Protein AF-A0A2G4SG31-F1 (afdb_monomer)

Organism: NCBI:txid1340429

Foldseek 3Di:
DPCQQPDKDKDKDKDFPLVDDDDDDDDPPDDDDDDRDPDGGDIDIDIWMAGPVGTDD

Nearest PDB structures (foldseek):
  4r79-assembly1_B  TM=6.080E-01  e=9.799E-01  Drosophila mauritiana
  4u7b-assembly2_G-2  TM=6.146E-01  e=2.104E+00  Drosophila mauritiana

pLDDT: mean 79.89, std 9.13, range [56.38, 91.44]

Structure (mmCIF, N/CA/C/O backbone)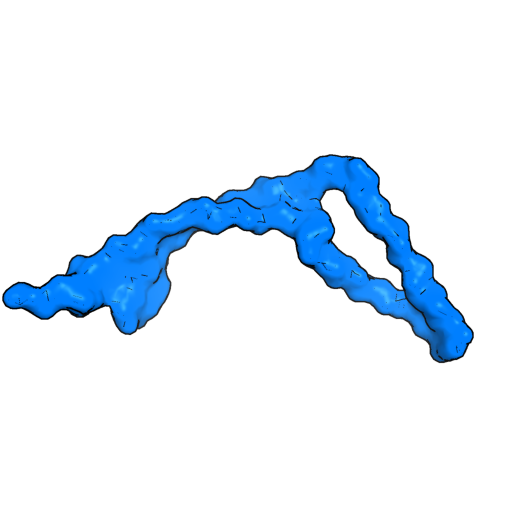:
data_AF-A0A2G4SG31-F1
#
_entry.id   AF-A0A2G4SG31-F1
#
loop_
_atom_site.group_PDB
_atom_site.id
_atom_site.type_symbol
_atom_site.label_atom_id
_atom_site.label_alt_id
_atom_site.label_comp_id
_atom_site.label_asym_id
_atom_site.label_entity_id
_atom_site.label_seq_id
_atom_site.pdbx_PDB_ins_code
_atom_site.Cartn_x
_atom_site.Cartn_y
_atom_site.Cartn_z
_atom_site.occupancy
_atom_site.B_iso_or_equiv
_atom_site.auth_seq_id
_atom_site.auth_comp_id
_atom_site.auth_asym_id
_atom_site.auth_atom_id
_atom_site.pdbx_PDB_model_num
ATOM 1 N N . VAL A 1 1 ? 16.936 3.617 -27.112 1.00 56.38 1 VAL A N 1
ATOM 2 C CA . VAL A 1 1 ? 16.792 2.765 -25.911 1.00 56.38 1 VAL A CA 1
ATOM 3 C C . VAL A 1 1 ? 15.370 2.946 -25.422 1.00 56.38 1 VAL A C 1
ATOM 5 O O . VAL A 1 1 ? 14.965 4.086 -25.239 1.00 56.38 1 VAL A O 1
ATOM 8 N N . ASP A 1 2 ? 14.588 1.872 -25.337 1.00 67.38 2 ASP A N 1
ATOM 9 C CA . ASP A 1 2 ? 13.189 1.940 -24.897 1.00 67.38 2 ASP A CA 1
ATOM 10 C C . ASP A 1 2 ? 13.161 1.934 -23.362 1.00 67.38 2 ASP A C 1
ATOM 12 O O . ASP A 1 2 ? 13.067 0.885 -22.728 1.00 67.38 2 ASP A O 1
ATOM 16 N N . PHE A 1 3 ? 13.380 3.109 -22.763 1.00 61.25 3 PHE A N 1
ATOM 17 C CA . PHE A 1 3 ? 13.552 3.257 -21.313 1.00 61.25 3 PHE A CA 1
ATOM 18 C C . PHE A 1 3 ? 12.363 2.709 -20.534 1.00 61.25 3 PHE A C 1
ATOM 20 O O . PHE A 1 3 ? 12.539 2.115 -19.478 1.00 61.25 3 PHE A O 1
ATOM 27 N N . GLN A 1 4 ? 11.159 2.839 -21.086 1.00 67.75 4 GLN A N 1
ATOM 28 C CA . GLN A 1 4 ? 9.951 2.435 -20.392 1.00 67.75 4 GLN A CA 1
ATOM 29 C C . GLN A 1 4 ? 9.909 0.925 -20.150 1.00 67.75 4 GLN A C 1
ATOM 31 O O . GLN A 1 4 ? 9.403 0.534 -19.113 1.00 67.75 4 GLN A O 1
ATOM 36 N N . LYS A 1 5 ? 10.490 0.093 -21.030 1.00 73.12 5 LYS A N 1
ATOM 37 C CA . LYS A 1 5 ? 10.486 -1.379 -20.907 1.00 73.12 5 LYS A CA 1
ATOM 38 C C . LYS A 1 5 ? 11.516 -1.946 -19.931 1.00 73.12 5 LYS A C 1
ATOM 40 O O . LYS A 1 5 ? 11.307 -3.042 -19.432 1.00 73.12 5 LYS A O 1
ATOM 45 N N . ASN A 1 6 ? 12.598 -1.220 -19.660 1.00 77.38 6 ASN A N 1
ATOM 46 C CA . ASN A 1 6 ? 13.705 -1.705 -18.825 1.00 77.38 6 ASN A CA 1
ATOM 47 C C . ASN A 1 6 ? 13.792 -0.987 -17.469 1.00 77.38 6 ASN A C 1
ATOM 49 O O . ASN A 1 6 ? 14.779 -1.145 -16.756 1.00 77.38 6 ASN A O 1
ATOM 53 N N . CYS A 1 7 ? 12.801 -0.161 -17.129 1.00 83.75 7 CYS A N 1
ATOM 54 C CA . CYS A 1 7 ? 12.742 0.501 -15.834 1.00 83.75 7 CYS A CA 1
ATOM 55 C C . CYS A 1 7 ? 12.051 -0.382 -14.791 1.00 83.75 7 CYS A C 1
ATOM 57 O O . CYS A 1 7 ? 10.964 -0.916 -15.018 1.00 83.75 7 CYS A O 1
ATOM 59 N N . GLU A 1 8 ? 12.671 -0.444 -13.620 1.00 85.44 8 GLU A N 1
ATOM 60 C CA . GLU A 1 8 ? 12.130 -1.048 -12.409 1.00 85.44 8 GLU A CA 1
ATOM 61 C C . GLU A 1 8 ? 11.913 0.061 -11.377 1.00 85.44 8 GLU A C 1
ATOM 63 O O . GLU A 1 8 ? 12.763 0.936 -11.194 1.00 85.44 8 GLU A O 1
ATOM 68 N N . PHE A 1 9 ? 10.758 0.050 -10.720 1.00 87.25 9 PHE A N 1
ATOM 69 C CA . PHE A 1 9 ? 10.378 1.034 -9.716 1.00 87.25 9 PHE A CA 1
ATOM 70 C C . PHE A 1 9 ? 10.322 0.358 -8.354 1.00 87.25 9 PHE A C 1
ATOM 72 O O . PHE A 1 9 ? 9.465 -0.490 -8.114 1.00 87.25 9 PHE A O 1
ATOM 79 N N . ILE A 1 10 ? 11.221 0.763 -7.460 1.00 90.94 10 ILE A N 1
ATOM 80 C CA . ILE A 1 10 ? 11.295 0.266 -6.086 1.00 90.94 10 ILE A CA 1
ATOM 81 C C . ILE A 1 10 ? 10.625 1.283 -5.167 1.00 90.94 10 ILE A C 1
ATOM 83 O O . ILE A 1 10 ? 10.861 2.487 -5.283 1.00 90.94 10 ILE A O 1
ATOM 87 N N . GLY A 1 11 ? 9.804 0.801 -4.241 1.00 90.31 11 GLY A N 1
ATOM 88 C CA . GLY A 1 11 ? 9.151 1.648 -3.255 1.00 90.31 11 GLY A CA 1
ATOM 89 C C . GLY A 1 11 ? 8.887 0.923 -1.946 1.00 90.31 11 GLY A C 1
ATOM 90 O O . GLY A 1 11 ? 8.767 -0.300 -1.901 1.00 90.31 11 GLY A O 1
ATOM 91 N N . GLU A 1 12 ? 8.765 1.713 -0.884 1.00 89.81 12 GLU A N 1
ATOM 92 C CA . GLU A 1 12 ? 8.388 1.247 0.446 1.00 89.81 12 GLU A CA 1
ATOM 93 C C . GLU A 1 12 ? 7.127 1.996 0.920 1.00 89.81 12 GLU A C 1
ATOM 95 O O . GLU A 1 12 ? 7.216 3.044 1.566 1.00 89.81 12 GLU A O 1
ATOM 100 N N . PRO A 1 13 ? 5.921 1.530 0.547 1.00 84.44 13 PRO A N 1
ATOM 101 C CA . PRO A 1 13 ? 4.678 2.044 1.107 1.00 84.44 13 PRO A CA 1
ATOM 102 C C . PRO A 1 13 ? 4.485 1.645 2.577 1.00 84.44 13 PRO A C 1
ATOM 104 O O . PRO A 1 13 ? 4.524 0.467 2.943 1.00 84.44 13 PRO A O 1
ATOM 107 N N . GLY A 1 14 ? 4.170 2.645 3.404 1.00 83.75 14 GLY A N 1
ATOM 108 C CA . GLY A 1 14 ? 3.694 2.458 4.771 1.00 83.75 14 GLY A CA 1
ATOM 109 C C . GLY A 1 14 ? 2.167 2.365 4.842 1.00 83.75 14 GLY A C 1
ATOM 110 O O . GLY A 1 14 ? 1.452 3.247 4.367 1.00 83.75 14 GLY A O 1
ATOM 111 N N . PHE A 1 15 ? 1.663 1.328 5.500 1.00 82.25 15 PHE A N 1
ATOM 112 C CA . PHE A 1 15 ? 0.250 1.071 5.755 1.00 82.25 15 PHE A CA 1
ATOM 113 C C . PHE A 1 15 ? -0.040 1.212 7.247 1.00 82.25 15 PHE A C 1
ATOM 115 O O . PHE A 1 15 ? 0.425 0.423 8.072 1.00 82.25 15 PHE A O 1
ATOM 122 N N . ASN A 1 16 ? -0.841 2.210 7.611 1.00 82.25 16 ASN A N 1
ATOM 123 C CA . ASN A 1 16 ? -1.298 2.358 8.985 1.00 82.25 16 ASN A CA 1
ATOM 124 C C . ASN A 1 16 ? -2.588 1.554 9.195 1.00 82.25 16 ASN A C 1
ATOM 126 O O . ASN A 1 16 ? -3.615 1.843 8.581 1.00 82.25 16 ASN A O 1
ATOM 130 N N . SER A 1 17 ? -2.554 0.576 10.099 1.00 72.00 17 SER A N 1
ATOM 131 C CA . SER A 1 17 ? -3.710 -0.286 10.396 1.00 72.00 17 SER A CA 1
ATOM 132 C C . SER A 1 17 ? -4.959 0.466 10.878 1.00 72.00 17 SER A C 1
ATOM 134 O O . SER A 1 17 ? -6.068 -0.016 10.669 1.00 72.00 17 SER A O 1
ATOM 136 N N . HIS A 1 18 ? -4.825 1.663 11.458 1.00 71.00 18 HIS A N 1
ATOM 137 C CA . HIS A 1 18 ? -5.965 2.483 11.888 1.00 71.00 18 HIS 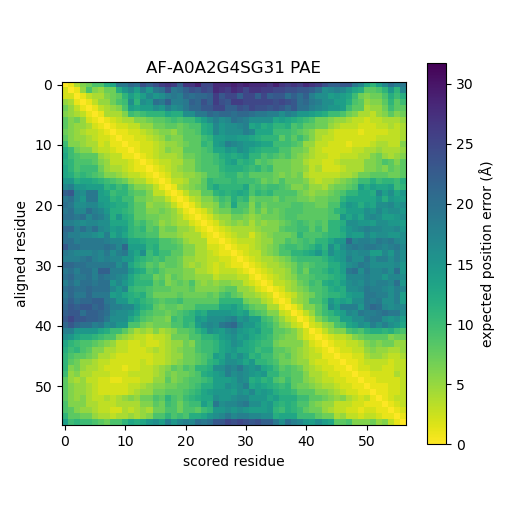A CA 1
ATOM 138 C C . HIS A 1 18 ? -6.597 3.304 10.756 1.00 71.00 18 HIS A C 1
ATOM 140 O O . HIS A 1 18 ? -7.679 3.854 10.950 1.00 71.00 18 HIS A O 1
ATOM 146 N N . GLN A 1 19 ? -5.984 3.362 9.567 1.00 70.44 19 GLN A N 1
ATOM 147 C CA . GLN A 1 19 ? -6.655 3.892 8.371 1.00 70.44 19 GLN A CA 1
ATOM 148 C C . GLN A 1 19 ? -7.655 2.891 7.772 1.00 70.44 19 GLN A C 1
ATOM 150 O O . GLN A 1 19 ? -8.488 3.266 6.947 1.00 70.44 19 GLN A O 1
ATOM 155 N N . ILE A 1 20 ? -7.614 1.623 8.192 1.00 71.44 20 ILE A N 1
ATOM 156 C CA . ILE A 1 20 ? -8.561 0.605 7.743 1.00 71.44 20 ILE A CA 1
ATOM 157 C C . ILE 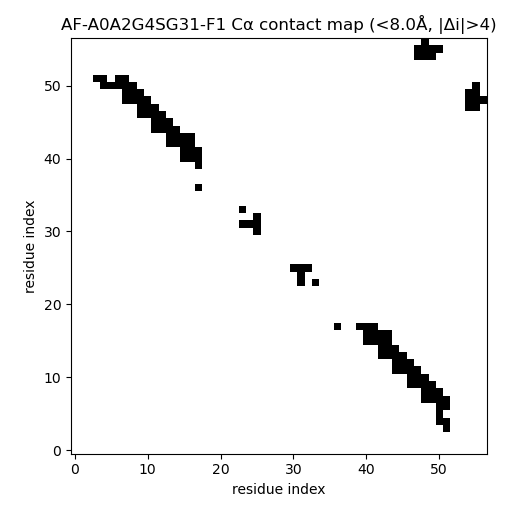A 1 20 ? -9.827 0.712 8.595 1.00 71.44 20 ILE A C 1
ATOM 159 O O . ILE A 1 20 ? -9.805 0.528 9.812 1.00 71.44 20 ILE A O 1
ATOM 163 N N . ARG A 1 21 ? -10.964 0.993 7.951 1.00 69.69 21 ARG A N 1
ATOM 164 C CA . ARG A 1 21 ? -12.260 1.030 8.634 1.00 69.69 21 ARG A CA 1
ATOM 165 C C . ARG A 1 21 ? -12.708 -0.391 8.976 1.00 69.69 21 ARG A C 1
ATOM 167 O O . ARG A 1 21 ? -13.109 -1.147 8.092 1.00 69.69 21 ARG A O 1
ATOM 174 N N . SER A 1 22 ? -12.699 -0.730 10.261 1.00 70.38 22 SER A N 1
ATOM 175 C CA . SER A 1 22 ? -13.275 -1.979 10.764 1.00 70.38 22 SER A CA 1
ATOM 176 C C . SER A 1 22 ? -14.757 -2.069 10.387 1.00 70.38 22 SER A C 1
ATOM 178 O O . SER A 1 22 ? -15.521 -1.125 10.608 1.00 70.38 22 SER A O 1
ATOM 180 N N . LYS A 1 23 ? -15.183 -3.205 9.825 1.00 74.38 23 LYS A N 1
ATOM 181 C CA . LYS A 1 23 ? -16.608 -3.508 9.646 1.00 74.38 23 LYS A CA 1
ATOM 182 C C . LYS A 1 23 ? -17.149 -4.108 10.942 1.00 74.38 23 LYS A C 1
ATOM 184 O O . LYS A 1 23 ? -16.530 -5.002 11.508 1.00 74.38 23 LYS A O 1
ATOM 189 N N . THR A 1 24 ? -18.302 -3.627 11.388 1.00 76.62 24 THR A N 1
ATOM 190 C CA . THR A 1 24 ? -19.058 -4.224 12.494 1.00 76.62 24 THR A CA 1
ATOM 191 C C . THR A 1 24 ? -20.506 -4.430 12.065 1.00 76.62 24 THR A C 1
ATOM 193 O O . THR A 1 24 ? -20.936 -3.889 11.043 1.00 76.62 24 THR A O 1
ATOM 196 N N . TRP A 1 25 ? -21.245 -5.200 12.851 1.00 82.69 25 TRP A N 1
ATOM 197 C CA . TRP A 1 25 ? -22.642 -5.530 12.607 1.00 82.69 25 TRP A CA 1
ATOM 198 C C . TRP A 1 25 ? -23.518 -4.927 13.702 1.00 82.69 25 TRP A C 1
ATOM 200 O O . TRP A 1 25 ? -23.113 -4.845 14.861 1.00 82.69 25 TRP A O 1
ATOM 210 N N . SER A 1 26 ? -24.725 -4.512 13.334 1.00 88.06 26 SER A N 1
ATOM 211 C CA . SER A 1 26 ? -25.762 -4.094 14.273 1.00 88.06 26 SER A CA 1
ATOM 212 C C . SER A 1 26 ? -27.091 -4.725 13.889 1.00 88.06 26 SER A C 1
ATOM 214 O O . SER A 1 26 ? -27.283 -5.183 12.759 1.00 88.06 26 SER A O 1
ATOM 216 N N . VAL A 1 27 ? -28.009 -4.777 14.852 1.00 90.69 27 VAL A N 1
ATOM 217 C CA . VAL A 1 27 ? -29.387 -5.194 14.586 1.00 90.69 27 VAL A CA 1
ATOM 218 C C . VAL A 1 27 ? -30.005 -4.198 13.602 1.00 90.69 27 VAL A C 1
ATOM 220 O O . VAL A 1 27 ? -29.671 -3.008 13.628 1.00 90.69 27 VAL A O 1
ATOM 223 N N . LYS A 1 28 ? -30.900 -4.673 12.729 1.00 88.38 28 LYS A N 1
ATOM 224 C CA . LYS A 1 28 ? -31.657 -3.816 11.808 1.00 88.38 28 LYS A CA 1
ATOM 225 C C . LYS A 1 28 ? -32.271 -2.636 12.578 1.00 88.38 28 LYS A C 1
ATOM 227 O O . LYS A 1 28 ? -32.757 -2.817 13.690 1.00 88.38 28 LYS A O 1
ATOM 232 N N . ASP A 1 29 ? -32.180 -1.443 11.995 1.00 89.62 29 ASP A N 1
ATOM 233 C CA . ASP A 1 29 ? -32.656 -0.174 12.568 1.00 89.62 29 ASP A CA 1
ATOM 234 C C . ASP A 1 29 ? -31.893 0.319 13.816 1.00 89.62 29 ASP A C 1
ATOM 236 O O . ASP A 1 29 ? -32.285 1.305 14.438 1.00 89.62 29 ASP A O 1
ATOM 240 N N . THR A 1 30 ? -30.749 -0.294 14.148 1.00 90.88 30 THR A N 1
ATOM 241 C CA . THR A 1 30 ? -29.840 0.204 15.192 1.00 90.88 30 THR A CA 1
ATOM 242 C C . THR A 1 30 ? -28.490 0.616 14.598 1.00 90.88 30 THR A C 1
ATOM 244 O O . THR A 1 30 ? -27.940 -0.106 13.761 1.00 90.88 30 THR A O 1
ATOM 247 N N . PRO A 1 31 ? -27.918 1.767 14.996 1.00 83.62 31 PRO A N 1
ATOM 248 C CA . PRO A 1 31 ? -26.614 2.187 14.508 1.00 83.62 31 PRO A CA 1
ATOM 249 C C . PRO A 1 31 ? -25.505 1.297 15.076 1.00 83.62 31 PRO A C 1
ATOM 251 O O . PRO A 1 31 ? -25.410 1.061 16.280 1.00 83.62 31 PRO A O 1
ATOM 254 N N . ALA A 1 32 ? -24.620 0.854 14.189 1.00 84.00 32 ALA A N 1
ATOM 255 C CA . ALA A 1 32 ? -23.373 0.204 14.546 1.00 84.00 32 ALA A CA 1
ATOM 256 C C . ALA A 1 32 ? -22.457 1.172 15.314 1.00 84.00 32 ALA A C 1
ATOM 258 O O . ALA A 1 32 ? -21.896 2.106 14.740 1.00 84.00 32 ALA A O 1
ATOM 259 N N . GLN A 1 33 ? -22.290 0.931 16.613 1.00 81.00 33 GLN A N 1
ATOM 260 C CA . GLN A 1 33 ? -21.346 1.670 17.447 1.00 81.00 33 GLN A CA 1
ATOM 261 C C . GLN A 1 33 ? -19.931 1.136 17.203 1.00 81.00 33 GLN A C 1
ATOM 263 O O . GLN A 1 33 ? -19.631 -0.016 17.517 1.00 81.00 33 GLN A O 1
ATOM 268 N N . VAL A 1 34 ? -19.052 1.971 16.647 1.00 73.00 34 VAL A N 1
ATOM 269 C CA . VAL A 1 34 ? -17.634 1.640 16.448 1.00 73.00 34 VAL A CA 1
ATOM 270 C C . VAL A 1 34 ? -16.797 2.567 17.315 1.00 73.00 34 VAL A C 1
ATOM 272 O O . VAL A 1 34 ? -16.838 3.784 17.152 1.00 73.00 34 VAL A O 1
ATOM 275 N N . LYS A 1 35 ? -16.008 1.993 18.227 1.00 73.50 35 LYS A N 1
ATOM 276 C CA . LYS A 1 35 ? -14.965 2.743 18.929 1.00 73.50 35 LYS A CA 1
ATOM 277 C C . LYS A 1 35 ? -13.765 2.871 17.999 1.00 73.50 35 LYS A C 1
ATOM 279 O O . LYS A 1 35 ? -13.197 1.858 17.593 1.00 73.50 35 LYS A O 1
ATOM 284 N N . ALA A 1 36 ? -13.390 4.101 17.661 1.00 71.62 36 ALA A N 1
ATOM 285 C CA . ALA A 1 36 ? -12.129 4.344 16.979 1.00 71.62 36 ALA A CA 1
ATOM 286 C C . ALA A 1 36 ? -10.973 3.963 17.921 1.00 71.62 36 ALA A C 1
ATOM 288 O O . ALA A 1 36 ? -11.019 4.311 19.108 1.00 71.62 36 ALA A O 1
ATOM 289 N N . PRO A 1 37 ? -9.952 3.239 17.442 1.00 68.44 37 PRO A N 1
ATOM 290 C CA . PRO A 1 37 ? -8.791 2.957 18.263 1.00 68.44 37 PRO A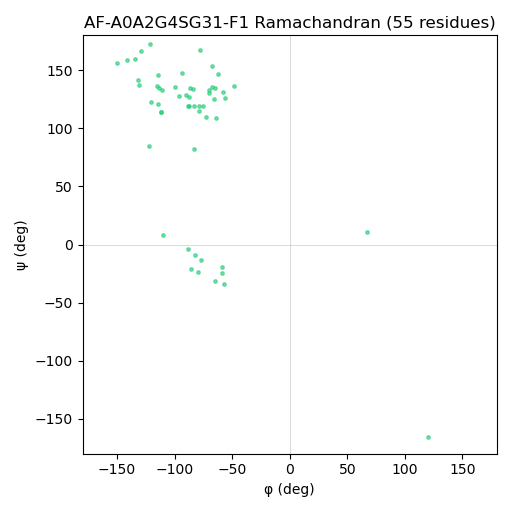 CA 1
ATOM 291 C C . PRO A 1 37 ? -8.039 4.264 18.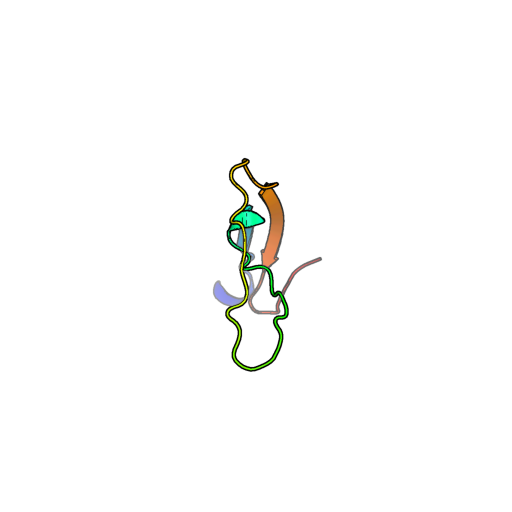559 1.00 68.44 37 PRO A C 1
ATOM 293 O O . PRO A 1 37 ? -7.687 5.017 17.657 1.00 68.44 37 PRO A O 1
ATOM 296 N N . ILE A 1 38 ? -7.825 4.537 19.849 1.00 67.94 38 ILE A N 1
ATOM 297 C CA . ILE A 1 38 ? -7.183 5.766 20.360 1.00 67.94 38 ILE A CA 1
ATOM 298 C C . ILE A 1 38 ? -5.648 5.614 20.380 1.00 67.94 38 ILE A C 1
ATOM 300 O O . ILE A 1 38 ? -4.905 6.590 20.398 1.00 67.94 38 ILE A O 1
ATOM 304 N N . GLN A 1 39 ? -5.161 4.370 20.382 1.00 66.69 39 GLN A N 1
ATOM 305 C CA . GLN A 1 39 ? -3.734 4.051 20.391 1.00 66.69 39 GLN A CA 1
ATOM 306 C C . GLN A 1 39 ? -3.114 4.223 18.996 1.00 66.69 39 GLN A C 1
ATOM 308 O O . GLN A 1 39 ? -3.818 4.362 17.997 1.00 66.69 39 GLN A O 1
ATOM 313 N N . LYS A 1 40 ? -1.782 4.225 18.904 1.00 65.50 40 LYS A N 1
ATOM 314 C CA . LYS A 1 40 ? -1.077 4.257 17.616 1.00 65.50 40 LYS A CA 1
ATOM 315 C C . LYS A 1 40 ? -1.170 2.863 16.989 1.00 65.50 40 LYS A C 1
ATOM 317 O O . LYS A 1 40 ? -0.731 1.898 17.603 1.00 65.50 40 LYS A O 1
ATOM 322 N N . GLY A 1 41 ? -1.781 2.754 15.812 1.00 67.81 41 GLY A N 1
ATOM 323 C CA . GLY A 1 41 ? -1.919 1.473 15.119 1.00 67.81 41 GLY A CA 1
ATOM 324 C C . GLY A 1 41 ? -0.572 0.954 14.655 1.00 67.81 41 GLY A C 1
ATOM 325 O O . GLY A 1 41 ? 0.339 1.746 14.398 1.00 67.81 41 GLY A O 1
ATOM 326 N N . ASN A 1 42 ? -0.447 -0.366 14.517 1.00 77.62 42 ASN A N 1
ATOM 327 C CA . ASN A 1 42 ? 0.728 -0.954 13.888 1.00 77.62 42 ASN A CA 1
ATOM 328 C C . ASN A 1 42 ? 0.881 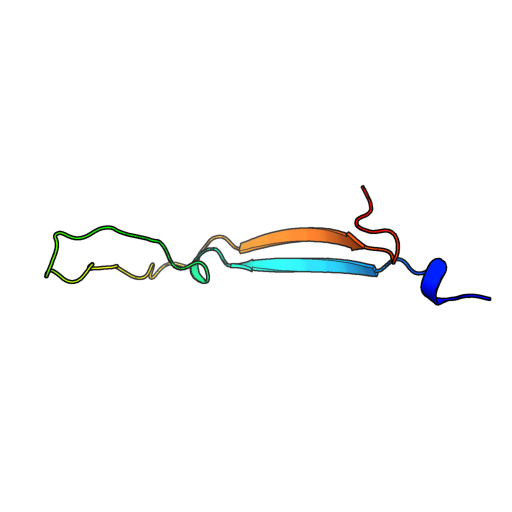-0.359 12.480 1.00 77.62 42 ASN A C 1
ATOM 330 O O . ASN A 1 42 ? -0.068 -0.383 11.685 1.00 77.62 42 ASN A O 1
ATOM 334 N N . ASN A 1 43 ? 2.066 0.184 12.201 1.00 81.06 43 ASN A N 1
ATOM 335 C CA . ASN A 1 43 ? 2.484 0.553 10.857 1.00 81.06 43 ASN A CA 1
ATOM 336 C C . ASN A 1 43 ? 3.131 -0.678 10.224 1.00 81.06 43 ASN A C 1
ATOM 338 O O . ASN A 1 43 ? 4.124 -1.187 10.742 1.00 81.06 43 ASN A O 1
ATOM 342 N N . LEU A 1 44 ? 2.557 -1.152 9.126 1.00 84.06 44 LEU A N 1
ATOM 343 C CA . LEU A 1 44 ? 3.148 -2.178 8.280 1.00 84.06 44 LEU A CA 1
ATOM 344 C C . LEU A 1 44 ? 3.869 -1.479 7.132 1.00 84.06 44 LEU A C 1
ATOM 346 O O . LEU A 1 44 ? 3.261 -0.662 6.453 1.00 84.06 44 LEU A O 1
ATOM 350 N N . SER A 1 45 ? 5.136 -1.799 6.905 1.00 87.06 45 SER A N 1
ATOM 351 C CA . SER A 1 45 ? 5.872 -1.328 5.734 1.00 87.06 45 SER A CA 1
ATOM 352 C C . SER A 1 45 ? 6.134 -2.512 4.818 1.00 87.06 45 SER A C 1
ATOM 354 O O . SER A 1 45 ? 6.529 -3.573 5.303 1.00 87.06 45 SER A O 1
ATOM 356 N N . ILE A 1 46 ? 5.869 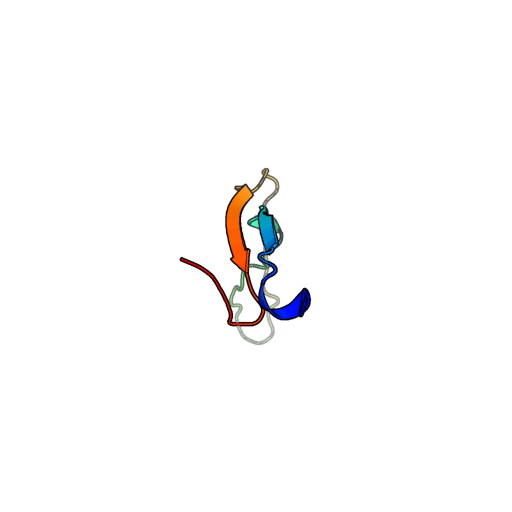-2.362 3.522 1.00 86.75 46 ILE A N 1
ATOM 357 C CA . ILE A 1 46 ? 6.139 -3.406 2.527 1.00 86.75 46 ILE A CA 1
ATOM 358 C C . ILE A 1 46 ? 7.111 -2.824 1.517 1.00 86.75 46 ILE A C 1
ATOM 360 O O . ILE A 1 46 ? 6.802 -1.817 0.896 1.00 86.75 46 ILE A O 1
ATOM 364 N N . VAL A 1 47 ? 8.260 -3.465 1.329 1.00 91.12 47 VAL A N 1
ATOM 365 C CA . VAL A 1 47 ? 9.174 -3.132 0.233 1.00 91.12 47 VAL A CA 1
ATOM 366 C C . VAL A 1 47 ? 8.746 -3.930 -0.991 1.00 91.12 47 VAL 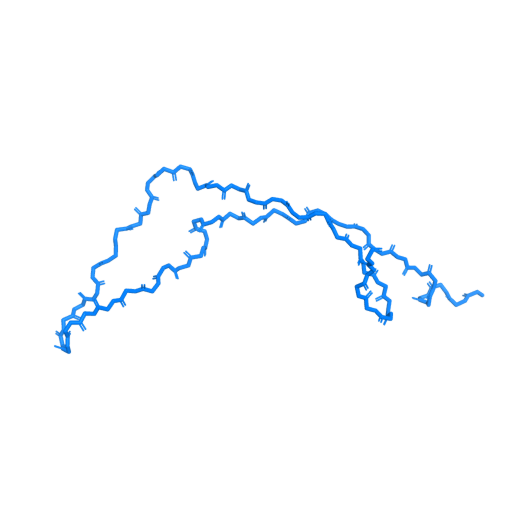A C 1
ATOM 368 O O . VAL A 1 47 ? 8.590 -5.148 -0.910 1.00 91.12 47 VAL A O 1
ATOM 371 N N . GLY A 1 48 ? 8.531 -3.250 -2.114 1.00 88.75 48 GLY A N 1
ATOM 372 C CA . GLY A 1 48 ? 8.107 -3.878 -3.361 1.00 88.75 48 GLY A CA 1
ATOM 373 C C . GLY A 1 48 ? 8.780 -3.262 -4.579 1.00 88.75 48 GLY A C 1
ATOM 374 O O . GLY A 1 48 ? 9.256 -2.125 -4.540 1.00 88.75 48 GLY A O 1
ATOM 375 N N . CYS A 1 49 ? 8.794 -4.024 -5.672 1.00 91.19 49 CYS A N 1
ATOM 376 C CA . CYS A 1 49 ? 9.311 -3.584 -6.959 1.00 91.19 49 CYS A CA 1
ATOM 377 C C . CYS A 1 49 ? 8.304 -3.884 -8.081 1.00 91.19 49 CYS A C 1
ATOM 379 O O . CYS A 1 49 ? 7.687 -4.954 -8.110 1.00 91.19 49 CYS A O 1
ATOM 381 N N . ILE A 1 50 ? 8.118 -2.935 -9.000 1.00 91.44 50 ILE A N 1
ATOM 382 C CA . ILE A 1 50 ? 7.222 -3.064 -10.154 1.00 91.44 50 ILE A CA 1
ATOM 383 C C . ILE A 1 50 ? 7.925 -2.646 -11.446 1.00 91.44 50 ILE A C 1
ATOM 385 O O . ILE A 1 50 ? 8.671 -1.672 -11.485 1.00 91.44 50 ILE A O 1
ATOM 389 N N . SER A 1 51 ? 7.649 -3.373 -12.521 1.00 90.25 51 SER A N 1
ATOM 390 C CA . SER A 1 51 ? 8.045 -3.054 -13.893 1.00 90.25 51 SER A CA 1
ATOM 391 C C . SER A 1 51 ? 6.786 -2.941 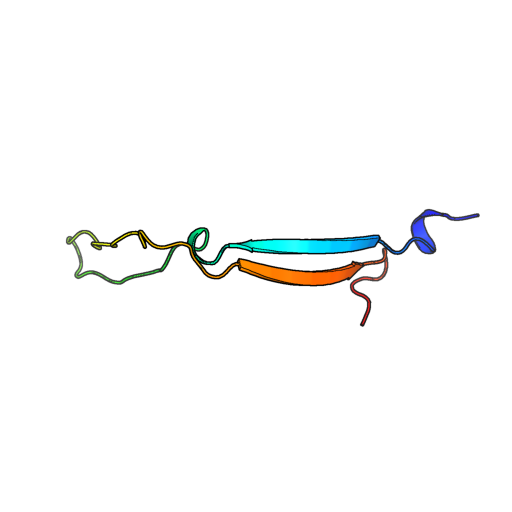-14.772 1.00 90.25 51 SER A C 1
ATOM 393 O O . SER A 1 51 ? 5.693 -3.311 -14.329 1.00 90.25 51 SER A O 1
ATOM 395 N N . PRO A 1 52 ? 6.884 -2.503 -16.039 1.00 88.38 52 PRO A N 1
ATOM 396 C CA . PRO A 1 52 ? 5.747 -2.539 -16.964 1.00 88.38 52 PRO A CA 1
ATOM 397 C C . PRO A 1 52 ? 5.173 -3.943 -17.190 1.00 88.38 52 PRO A C 1
ATOM 399 O O . PRO A 1 52 ? 4.039 -4.071 -17.645 1.00 88.38 52 PRO A O 1
ATOM 402 N N . PHE A 1 53 ? 5.948 -4.989 -16.890 1.00 89.19 53 PHE A N 1
ATOM 403 C CA . PHE A 1 53 ? 5.524 -6.384 -16.998 1.00 89.19 53 PHE A CA 1
ATOM 404 C C . PHE A 1 53 ? 4.843 -6.904 -15.725 1.00 89.19 53 PHE A C 1
ATOM 406 O O . PHE A 1 53 ? 4.342 -8.026 -15.718 1.00 89.19 53 PHE A O 1
ATOM 413 N N . GLY A 1 54 ? 4.790 -6.089 -14.667 1.00 87.50 54 GLY A N 1
ATOM 414 C CA . GLY A 1 54 ? 4.148 -6.415 -13.400 1.00 87.50 54 GLY A CA 1
ATOM 415 C C . GLY A 1 54 ? 5.104 -6.385 -12.212 1.00 87.50 54 GLY A C 1
ATOM 416 O O . GLY A 1 54 ? 6.203 -5.828 -12.272 1.00 87.50 54 GLY A O 1
ATOM 417 N N . THR A 1 55 ? 4.642 -6.961 -11.105 1.00 87.62 55 THR A N 1
ATOM 418 C CA . THR A 1 55 ? 5.404 -7.082 -9.858 1.00 87.62 55 THR A CA 1
ATOM 419 C C . THR A 1 55 ? 6.585 -8.026 -10.025 1.00 87.62 55 THR A C 1
ATOM 421 O O . THR A 1 55 ? 6.435 -9.116 -10.578 1.00 87.62 55 THR A O 1
ATOM 424 N N . LEU A 1 56 ? 7.735 -7.611 -9.508 1.00 84.25 56 LEU A N 1
ATOM 425 C CA . LEU A 1 56 ? 8.946 -8.423 -9.448 1.00 84.25 56 LEU A CA 1
ATOM 426 C C . LEU A 1 56 ? 9.009 -9.138 -8.087 1.00 84.25 56 LEU A C 1
ATOM 428 O O . LEU A 1 56 ? 8.478 -8.618 -7.104 1.00 84.25 56 LEU A O 1
ATOM 432 N N . ASN A 1 57 ? 9.590 -10.341 -8.057 1.00 74.62 57 ASN A N 1
ATOM 433 C CA . ASN A 1 57 ? 9.633 -11.238 -6.893 1.00 74.62 57 ASN A CA 1
ATOM 434 C C . ASN A 1 57 ? 11.065 -11.375 -6.374 1.00 74.62 57 ASN A C 1
ATOM 436 O O . ASN A 1 57 ? 11.955 -11.561 -7.235 1.00 74.62 57 ASN A O 1
#

Secondary structure (DSSP, 8-state):
--HHHH--EEE--EEEGGGS-------TTS----PPP-SPPPEEE--EEEETTEEE-

Solvent-accessible surface area (backbone atoms only — not comparable to full-atom values): 3970 Å² total; per-residue (Å²): 131,72,61,72,78,76,44,74,49,75,49,70,58,75,43,52,56,69,77,55,82,81,84,79,81,56,59,89,99,46,83,64,84,76,83,77,80,87,67,87,53,65,71,47,73,48,80,50,38,39,37,84,92,41,76,61,133

Mean predicted aligned error: 9.71 Å

Sequence (57 aa):
VDFQKNCEFIGEPGFNSHQIRSKTWSVKDTPAQVKAPIQKGNNLSIVGCISPFGTLN

Radius of gyration: 19.59 Å; Cα contacts (8 Å, |Δi|>4): 60; chains: 1; bounding box: 49×17×46 Å